Protein AF-A0A2N2HUB4-F1 (afdb_monomer_lite)

Foldseek 3Di:
DAEEEEEECCACLQVVQEVRQLLQVLLCPAPNHPYGDYDHGCLDPVNLVVVLVCCVVRVGQAYEYEEADCVPCLVSNLVSVVVSVYHSVSYYYQHLRPVARPPDDHHVVSHVVSSVSSNVD

Radius of gyration: 12.91 Å; chains: 1; bounding box: 34×27×30 Å

Sequence (121 aa):
MRIGVFICHCGSNIAGTVDCPSVAATALTYPDVVFSTDTMYACSEPGQDAIIQAIKDKNLDGVVVASCTPRMHEPTFRRTVERAGLNRYMFEMANIREHVSWIGKSKDLNTGKAAELVRMA

Secondary structure (DSSP, 8-state):
--EEEEEE-TTHHHHTTS-HHHHHHHHTTSTTEEEEEEES-TTSHHHHHHHHHHHHHHT-SEEEEEES-HHHHHHHHHHHHHHTT--TTSEEEEE-IIIIITT---HHHHHHHHHHHHHH-

pLDDT: mean 98.24, std 1.24, range [88.56, 98.88]

Structure (mmCIF, N/CA/C/O backbone):
data_AF-A0A2N2HUB4-F1
#
_entry.id   AF-A0A2N2HUB4-F1
#
loop_
_atom_site.group_PDB
_atom_site.id
_atom_site.type_symbol
_atom_site.label_atom_id
_atom_site.label_alt_id
_atom_site.label_comp_id
_atom_site.label_asym_id
_atom_site.label_entity_id
_atom_site.label_seq_id
_atom_site.pdbx_PDB_ins_code
_atom_site.Cartn_x
_atom_site.Cartn_y
_atom_site.Cartn_z
_atom_site.occupancy
_atom_site.B_iso_or_equiv
_atom_site.auth_seq_id
_atom_site.auth_comp_id
_atom_site.auth_asym_id
_atom_site.auth_atom_id
_atom_site.pdbx_PDB_model_num
ATOM 1 N N . MET A 1 1 ? -6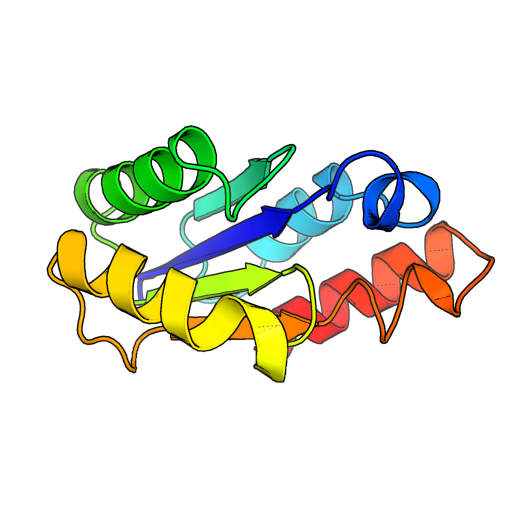.740 -9.411 13.434 1.00 88.56 1 MET A N 1
ATOM 2 C CA . MET A 1 1 ? -6.966 -7.993 13.049 1.00 88.56 1 MET A CA 1
ATOM 3 C C . MET A 1 1 ? -7.650 -7.969 11.690 1.00 88.56 1 MET A C 1
ATOM 5 O O . MET A 1 1 ? -7.650 -8.982 11.009 1.00 88.56 1 MET A O 1
ATOM 9 N N . ARG A 1 2 ? -8.262 -6.859 11.285 1.00 98.19 2 ARG A N 1
ATOM 10 C CA . ARG A 1 2 ? -8.866 -6.689 9.957 1.00 98.19 2 ARG A CA 1
ATOM 11 C C . ARG A 1 2 ? -8.018 -5.732 9.132 1.00 98.19 2 ARG A C 1
ATOM 13 O O . ARG A 1 2 ? -8.193 -4.521 9.221 1.00 98.19 2 ARG A O 1
ATOM 20 N N . ILE A 1 3 ? -7.073 -6.263 8.366 1.00 98.81 3 ILE A N 1
ATOM 21 C CA . ILE A 1 3 ? -6.106 -5.457 7.616 1.00 98.81 3 ILE A CA 1
ATOM 22 C C . ILE A 1 3 ? -6.594 -5.218 6.187 1.00 98.81 3 ILE A C 1
ATOM 24 O O . ILE A 1 3 ? -7.068 -6.139 5.515 1.00 98.81 3 ILE A O 1
ATOM 28 N N . GLY A 1 4 ? -6.477 -3.972 5.726 1.00 98.81 4 GLY A N 1
ATOM 29 C CA . GLY A 1 4 ? -6.631 -3.607 4.318 1.00 98.81 4 GLY A CA 1
ATOM 30 C C . GLY A 1 4 ? -5.286 -3.301 3.672 1.00 98.81 4 GLY A C 1
ATOM 31 O O . GLY A 1 4 ? -4.515 -2.511 4.213 1.00 98.81 4 GLY A O 1
ATOM 32 N N . VAL A 1 5 ? -5.017 -3.887 2.507 1.00 98.88 5 VAL A N 1
ATOM 33 C CA . VAL A 1 5 ? -3.742 -3.729 1.793 1.00 98.88 5 VAL A CA 1
ATOM 34 C C . VAL A 1 5 ? -3.955 -3.041 0.445 1.00 98.88 5 VAL A C 1
ATOM 36 O O . VAL A 1 5 ? -4.724 -3.521 -0.385 1.00 98.88 5 VAL A O 1
ATOM 39 N N . PHE A 1 6 ? -3.240 -1.945 0.196 1.00 98.88 6 PHE A N 1
ATOM 40 C CA . PHE A 1 6 ? -3.389 -1.132 -1.015 1.00 98.88 6 PHE A CA 1
ATOM 41 C C . PHE A 1 6 ? -2.075 -1.054 -1.790 1.00 98.88 6 PHE A C 1
ATOM 43 O O . PHE A 1 6 ? -1.074 -0.560 -1.269 1.00 98.88 6 PHE A O 1
ATOM 50 N N . ILE A 1 7 ? -2.075 -1.508 -3.043 1.00 98.88 7 ILE A N 1
ATOM 51 C CA . ILE A 1 7 ? -0.880 -1.566 -3.888 1.00 98.88 7 ILE A CA 1
ATOM 52 C C . ILE A 1 7 ? -0.927 -0.407 -4.886 1.00 98.88 7 ILE A C 1
ATOM 54 O O . ILE A 1 7 ? -1.822 -0.310 -5.719 1.00 98.88 7 ILE A O 1
ATOM 58 N N . CYS A 1 8 ? 0.040 0.503 -4.819 1.00 98.81 8 CYS A N 1
ATOM 59 C CA . CYS A 1 8 ? 0.101 1.656 -5.714 1.00 98.81 8 CYS A CA 1
ATOM 60 C C . CYS A 1 8 ? 0.851 1.318 -7.009 1.00 98.81 8 CYS A C 1
ATOM 62 O O . CYS A 1 8 ? 1.945 0.762 -6.967 1.00 98.81 8 CYS A O 1
ATOM 64 N N . HIS A 1 9 ? 0.327 1.736 -8.162 1.00 98.75 9 HIS A N 1
ATOM 65 C CA . HIS A 1 9 ? 1.032 1.624 -9.448 1.00 98.75 9 HIS A CA 1
ATOM 66 C C . HIS A 1 9 ? 2.054 2.745 -9.644 1.00 98.75 9 HIS A C 1
ATOM 68 O O . HIS A 1 9 ? 3.084 2.561 -10.296 1.00 98.75 9 HIS A O 1
ATOM 74 N N . CYS A 1 10 ? 1.776 3.922 -9.077 1.00 98.12 10 CYS A N 1
ATOM 75 C CA . CYS A 1 10 ? 2.570 5.133 -9.262 1.00 98.12 10 CYS A CA 1
ATOM 76 C C . CYS A 1 10 ? 2.798 5.445 -10.761 1.00 98.12 10 CYS A C 1
ATOM 78 O O . CYS A 1 10 ? 3.905 5.800 -11.190 1.00 98.12 10 CYS A O 1
ATOM 80 N N . GLY A 1 11 ? 1.746 5.279 -11.570 1.00 97.31 11 GLY A N 1
ATOM 81 C CA . GLY A 1 11 ? 1.846 5.264 -13.029 1.00 97.31 11 GLY A CA 1
ATOM 82 C C . GLY A 1 11 ? 2.672 4.066 -13.498 1.00 97.31 11 GLY A C 1
ATOM 83 O O . GLY A 1 11 ? 2.385 2.932 -13.137 1.00 97.31 11 GLY A O 1
ATOM 84 N N . SER A 1 12 ? 3.731 4.311 -14.267 1.00 96.88 12 SER A N 1
ATOM 85 C CA . SER A 1 12 ? 4.682 3.272 -14.686 1.00 96.88 12 SER A CA 1
ATOM 86 C C . SER A 1 12 ? 5.842 3.062 -13.708 1.00 96.88 12 SER A C 1
ATOM 88 O O . SER A 1 12 ? 6.631 2.142 -13.903 1.00 96.88 12 SER A O 1
ATOM 90 N N . ASN A 1 13 ? 5.960 3.871 -12.645 1.00 98.31 13 ASN A N 1
ATOM 91 C CA . ASN A 1 13 ? 7.109 3.788 -11.738 1.00 98.31 13 ASN A CA 1
ATOM 92 C C . ASN A 1 13 ? 7.151 2.483 -10.946 1.00 98.31 13 ASN A C 1
ATOM 94 O O . ASN A 1 13 ? 8.247 2.015 -10.656 1.00 98.31 13 ASN A O 1
ATOM 98 N N . ILE A 1 14 ? 5.995 1.922 -10.575 1.00 98.56 14 ILE A N 1
ATOM 99 C CA . ILE A 1 14 ? 5.904 0.608 -9.925 1.00 98.56 14 ILE A CA 1
ATOM 100 C C . ILE A 1 14 ? 5.358 -0.408 -10.928 1.00 98.56 14 ILE A C 1
ATOM 102 O O . ILE A 1 14 ? 6.028 -1.398 -11.210 1.00 98.56 14 ILE A O 1
ATOM 106 N N . ALA A 1 15 ? 4.217 -0.121 -11.566 1.00 97.94 15 ALA A N 1
ATOM 107 C CA . ALA A 1 15 ? 3.569 -1.069 -12.482 1.00 97.94 15 ALA A CA 1
ATOM 108 C C . ALA A 1 15 ? 4.393 -1.410 -13.742 1.00 97.94 15 ALA A C 1
ATOM 110 O O . ALA A 1 15 ? 4.133 -2.416 -14.403 1.00 97.94 15 ALA A O 1
ATOM 111 N N . GLY A 1 16 ? 5.406 -0.603 -14.082 1.00 97.31 16 GLY A N 1
ATOM 112 C CA . GLY A 1 16 ? 6.329 -0.905 -15.177 1.00 97.31 16 GLY A CA 1
ATOM 113 C C . GLY A 1 16 ? 7.221 -2.120 -14.907 1.00 97.31 16 GLY A C 1
ATOM 114 O O . GLY A 1 16 ? 7.643 -2.782 -15.852 1.00 97.31 16 GLY A O 1
ATOM 115 N N . THR A 1 17 ? 7.495 -2.441 -13.638 1.00 98.12 17 THR A N 1
ATOM 116 C CA . THR A 1 17 ? 8.414 -3.527 -13.254 1.00 98.12 17 THR A CA 1
ATOM 117 C C . THR A 1 17 ? 7.897 -4.410 -12.116 1.00 98.12 17 THR A C 1
ATOM 119 O O . THR A 1 17 ? 8.606 -5.323 -11.710 1.00 98.12 17 THR A O 1
ATOM 122 N N . VAL A 1 18 ? 6.681 -4.184 -11.617 1.00 98.75 18 VAL A N 1
ATOM 123 C CA . VAL A 1 18 ? 5.986 -5.005 -10.611 1.00 98.75 18 VAL A CA 1
ATOM 124 C C . VAL A 1 18 ? 4.581 -5.305 -11.128 1.00 98.75 18 VAL A C 1
ATOM 126 O O . VAL A 1 18 ? 3.900 -4.412 -11.630 1.00 98.75 18 VAL A O 1
ATOM 129 N N . ASP A 1 19 ? 4.129 -6.552 -11.018 1.00 98.75 19 ASP A N 1
ATOM 130 C CA . ASP A 1 19 ? 2.734 -6.913 -11.274 1.00 98.75 19 ASP A CA 1
ATOM 131 C C . ASP A 1 19 ? 1.861 -6.579 -10.055 1.00 98.75 19 ASP A C 1
ATOM 133 O O . ASP A 1 19 ? 1.641 -7.401 -9.167 1.00 98.75 19 ASP A O 1
ATOM 137 N N . CYS A 1 20 ? 1.419 -5.324 -9.973 1.00 98.75 20 CYS A N 1
ATOM 138 C CA . CYS A 1 20 ? 0.643 -4.828 -8.838 1.00 98.75 20 CYS A CA 1
ATOM 139 C C . CYS A 1 20 ? -0.662 -5.612 -8.582 1.00 98.75 20 CYS A C 1
ATOM 141 O O . CYS A 1 20 ? -0.895 -5.948 -7.417 1.00 98.75 20 CYS A O 1
ATOM 143 N N . PRO A 1 21 ? -1.473 -5.969 -9.604 1.00 98.75 21 PRO A N 1
ATOM 144 C CA . PRO A 1 21 ? -2.638 -6.831 -9.404 1.00 98.75 21 PRO A CA 1
ATOM 145 C C . PRO A 1 21 ? -2.277 -8.197 -8.809 1.00 98.75 21 PRO A C 1
ATOM 147 O O . PRO A 1 21 ? -2.948 -8.668 -7.890 1.00 98.75 21 PRO A O 1
ATOM 150 N N . SER A 1 22 ? -1.187 -8.825 -9.267 1.00 98.75 22 SER A N 1
ATOM 151 C CA . SER A 1 22 ? -0.729 -10.096 -8.695 1.00 98.75 22 SER A CA 1
ATOM 152 C C . SER A 1 22 ? -0.268 -9.951 -7.242 1.00 98.75 22 SER A C 1
ATOM 154 O O . SER A 1 22 ? -0.516 -10.851 -6.435 1.00 98.75 22 SER A O 1
ATOM 156 N N . VAL A 1 23 ? 0.381 -8.839 -6.879 1.00 98.88 23 VAL A N 1
ATOM 157 C CA . VAL A 1 23 ? 0.740 -8.549 -5.478 1.00 98.88 23 VAL A CA 1
ATOM 158 C C . VAL A 1 23 ? -0.521 -8.389 -4.626 1.00 98.88 23 VAL A C 1
ATOM 160 O O . VAL A 1 23 ? -0.585 -8.972 -3.547 1.00 98.88 23 VAL A O 1
ATOM 163 N N . ALA A 1 24 ? -1.542 -7.677 -5.113 1.00 98.81 24 ALA A N 1
ATOM 164 C CA . ALA A 1 24 ? -2.820 -7.521 -4.412 1.00 98.81 24 ALA A CA 1
ATOM 165 C C . ALA A 1 24 ? -3.535 -8.867 -4.198 1.00 98.81 24 ALA A C 1
ATOM 167 O O . ALA A 1 24 ? -3.956 -9.190 -3.087 1.00 98.81 24 ALA A O 1
ATOM 168 N N . ALA A 1 25 ? -3.601 -9.700 -5.241 1.00 98.81 25 ALA A N 1
ATOM 169 C CA . ALA A 1 25 ? -4.177 -11.041 -5.153 1.00 98.81 25 ALA A CA 1
ATOM 170 C C . ALA A 1 25 ? -3.431 -11.924 -4.139 1.00 98.81 25 ALA A C 1
ATOM 172 O O . ALA A 1 25 ? -4.057 -12.654 -3.373 1.00 98.81 25 ALA A O 1
ATOM 173 N N . THR A 1 26 ? -2.100 -11.822 -4.100 1.00 98.75 26 THR A N 1
ATOM 174 C CA . THR A 1 26 ? -1.269 -12.565 -3.142 1.00 98.75 26 THR A CA 1
ATOM 175 C C . THR A 1 26 ? -1.495 -12.063 -1.718 1.00 98.75 26 THR A C 1
ATOM 177 O O . THR A 1 26 ? -1.680 -12.873 -0.812 1.00 98.75 26 THR A O 1
ATOM 180 N N . ALA A 1 27 ? -1.549 -10.744 -1.515 1.00 98.75 27 ALA A N 1
ATOM 181 C CA . ALA A 1 27 ? -1.753 -10.138 -0.203 1.00 98.75 27 ALA A CA 1
ATOM 182 C C . ALA A 1 27 ? -3.065 -10.578 0.460 1.00 98.75 27 ALA A C 1
ATOM 184 O O . ALA A 1 27 ? -3.102 -10.783 1.669 1.00 98.75 27 ALA A O 1
ATOM 185 N N . LEU A 1 28 ? -4.121 -10.798 -0.329 1.00 98.38 28 LEU A N 1
ATOM 186 C CA . LEU A 1 28 ? -5.408 -11.290 0.169 1.00 98.38 28 LEU A CA 1
ATOM 187 C C . LEU A 1 28 ? -5.333 -12.706 0.775 1.00 98.38 28 LEU A C 1
ATOM 189 O O . LEU A 1 28 ? -6.225 -13.104 1.517 1.00 98.38 28 LEU A O 1
ATOM 193 N N . THR A 1 29 ? -4.286 -13.476 0.464 1.00 98.38 29 THR A N 1
ATOM 194 C CA . THR A 1 29 ? -4.071 -14.820 1.032 1.00 98.38 29 THR A CA 1
ATOM 195 C C . THR A 1 29 ? -3.384 -14.798 2.397 1.00 98.38 29 THR A C 1
ATOM 197 O O . THR A 1 29 ? -3.317 -15.832 3.063 1.00 98.38 29 THR A O 1
ATOM 200 N N . TYR A 1 30 ? -2.861 -13.645 2.827 1.00 98.38 30 TYR A N 1
ATOM 201 C CA . TYR A 1 30 ? -2.163 -13.530 4.101 1.00 98.38 30 TYR A CA 1
ATOM 202 C C . TYR A 1 30 ? -3.140 -13.519 5.285 1.00 98.38 30 TYR A C 1
ATOM 204 O O . TYR A 1 30 ? -4.273 -13.048 5.152 1.00 98.38 30 TYR A O 1
ATOM 212 N N . PRO A 1 31 ? -2.718 -14.023 6.462 1.00 97.31 31 PRO A N 1
ATOM 213 C CA . PRO A 1 31 ? -3.531 -13.954 7.672 1.00 97.31 31 PRO A CA 1
ATOM 214 C C . PRO A 1 31 ? -3.982 -12.520 7.964 1.00 97.31 31 PRO A C 1
ATOM 216 O O . PRO A 1 31 ? -3.239 -11.575 7.713 1.00 97.31 31 PRO A O 1
ATOM 219 N N . ASP A 1 32 ? -5.191 -12.367 8.509 1.00 97.56 32 ASP A N 1
ATOM 220 C CA . ASP A 1 32 ? -5.784 -11.081 8.912 1.00 97.56 32 ASP A CA 1
ATOM 221 C C . ASP A 1 32 ? -6.076 -10.065 7.782 1.00 97.56 32 ASP A C 1
ATOM 223 O O . ASP A 1 32 ? -6.771 -9.072 8.024 1.00 97.56 32 ASP A O 1
ATOM 227 N N . VAL A 1 33 ? -5.636 -10.300 6.540 1.00 98.69 33 VAL A N 1
ATOM 228 C CA . VAL A 1 33 ? -5.974 -9.442 5.394 1.00 98.69 33 VAL A CA 1
ATOM 229 C C . VAL A 1 33 ? -7.393 -9.744 4.920 1.00 98.69 33 VAL A C 1
ATOM 231 O O . VAL A 1 33 ? -7.676 -10.790 4.345 1.00 98.69 33 VAL A O 1
ATOM 234 N N . VAL A 1 34 ? -8.310 -8.802 5.144 1.00 98.62 34 VAL A N 1
ATOM 235 C CA . VAL A 1 34 ? -9.731 -8.945 4.767 1.00 98.62 34 VAL A CA 1
ATOM 236 C C . VAL A 1 34 ? -10.090 -8.180 3.494 1.00 98.62 34 VAL A C 1
ATOM 238 O O . VAL A 1 34 ? -11.184 -8.347 2.953 1.00 98.62 34 VAL A O 1
ATOM 241 N N . PHE A 1 35 ? -9.192 -7.312 3.029 1.00 98.69 35 PHE A N 1
ATOM 242 C CA . PHE A 1 35 ? -9.353 -6.530 1.811 1.00 98.69 35 PHE A CA 1
ATOM 243 C C . PHE A 1 35 ? -7.987 -6.257 1.180 1.00 98.69 35 PHE A C 1
ATOM 245 O O . PHE A 1 35 ? -7.061 -5.825 1.863 1.00 98.69 35 PHE A O 1
ATOM 252 N N . SER A 1 36 ? -7.869 -6.459 -0.131 1.00 98.75 36 SER A N 1
ATOM 253 C CA . SER A 1 36 ? -6.701 -6.020 -0.886 1.00 98.75 36 SER A CA 1
ATOM 254 C C . SER A 1 36 ? -7.096 -5.541 -2.276 1.00 98.75 36 SER A C 1
ATOM 256 O O . SER A 1 36 ? -7.981 -6.119 -2.904 1.00 98.75 36 SER A O 1
ATOM 258 N N . THR A 1 37 ? -6.461 -4.465 -2.735 1.00 98.75 37 THR A N 1
ATOM 259 C CA . THR A 1 37 ? -6.679 -3.889 -4.065 1.00 98.75 37 THR A CA 1
ATOM 260 C C . THR A 1 37 ? -5.422 -3.184 -4.550 1.00 98.75 37 THR A C 1
ATOM 262 O O . THR A 1 37 ? -4.605 -2.716 -3.754 1.00 98.75 37 THR A O 1
ATOM 265 N N . ASP A 1 38 ? -5.297 -3.035 -5.861 1.00 98.50 38 ASP A N 1
ATOM 266 C CA . ASP A 1 38 ? -4.372 -2.097 -6.478 1.00 98.50 38 ASP A CA 1
ATOM 267 C C . ASP A 1 38 ? -5.066 -0.783 -6.883 1.00 98.50 38 ASP A C 1
ATOM 269 O O . ASP A 1 38 ? -6.294 -0.694 -6.958 1.00 98.50 38 ASP A O 1
ATOM 273 N N . THR A 1 39 ? -4.280 0.281 -7.059 1.00 97.62 39 THR A N 1
ATOM 274 C CA . THR A 1 39 ? -4.757 1.595 -7.510 1.00 97.62 39 THR A CA 1
ATOM 275 C C . THR A 1 39 ? -3.662 2.379 -8.229 1.00 97.62 39 THR A C 1
ATOM 277 O O . THR A 1 39 ? -2.472 2.260 -7.921 1.00 97.62 39 THR A O 1
ATOM 280 N N . MET A 1 40 ? -4.053 3.245 -9.170 1.00 98.19 40 MET A N 1
ATOM 281 C CA . MET A 1 40 ? -3.108 3.999 -9.998 1.00 98.19 40 MET A CA 1
ATOM 282 C C . MET A 1 40 ? -2.203 4.926 -9.166 1.00 98.19 40 MET A C 1
ATOM 284 O O . MET A 1 40 ? -0.981 4.936 -9.338 1.00 98.19 40 MET A O 1
ATOM 288 N N . TYR A 1 41 ? -2.799 5.685 -8.240 1.00 98.44 41 TYR A N 1
ATOM 289 C CA . TYR A 1 41 ? -2.104 6.660 -7.398 1.00 98.44 41 TYR A CA 1
ATOM 290 C C . TYR A 1 41 ? -2.710 6.688 -5.991 1.00 98.44 41 TYR A C 1
ATOM 292 O O . TYR A 1 41 ? -3.598 7.490 -5.707 1.00 98.44 41 TYR A O 1
ATOM 300 N N . ALA A 1 42 ? -2.204 5.852 -5.084 1.00 98.25 42 ALA A N 1
ATOM 301 C CA . ALA A 1 42 ? -2.731 5.754 -3.719 1.00 98.25 42 ALA A CA 1
ATOM 302 C C . ALA A 1 42 ? -2.685 7.089 -2.945 1.00 98.25 42 ALA A C 1
ATOM 304 O O . ALA A 1 42 ? -3.577 7.368 -2.153 1.00 98.25 42 ALA A O 1
ATOM 305 N N . CYS A 1 43 ? -1.677 7.937 -3.186 1.00 98.25 43 CYS A N 1
ATOM 306 C CA . CYS A 1 43 ? -1.547 9.233 -2.510 1.00 98.25 43 CYS A CA 1
ATOM 307 C C . CYS A 1 43 ? -2.427 10.346 -3.103 1.00 98.25 43 CYS A C 1
ATOM 309 O O . CYS A 1 43 ? -2.537 11.409 -2.491 1.00 98.25 43 CYS A O 1
ATOM 311 N N . SER A 1 44 ? -3.040 10.124 -4.270 1.00 98.50 44 SER A N 1
ATOM 312 C CA . SER A 1 44 ? -3.988 11.079 -4.853 1.00 98.50 44 SER A CA 1
ATOM 313 C C . SER A 1 44 ? -5.248 11.187 -3.994 1.00 98.50 44 SER A C 1
ATOM 315 O O . SER A 1 44 ? -5.537 10.288 -3.209 1.00 98.50 44 SER A O 1
ATOM 317 N N . GLU A 1 45 ? -6.011 12.266 -4.148 1.00 98.19 45 GLU A N 1
ATOM 318 C CA . GLU A 1 45 ? -7.281 12.442 -3.435 1.00 98.19 45 GLU A CA 1
ATOM 319 C C . GLU A 1 45 ? -8.255 11.265 -3.666 1.00 98.19 45 GLU A C 1
ATOM 321 O O . GLU A 1 45 ? -8.656 10.661 -2.671 1.00 98.19 45 GLU A O 1
ATOM 326 N N . PRO A 1 46 ? -8.502 10.791 -4.909 1.00 98.12 46 PRO A N 1
ATOM 327 C CA . PRO A 1 46 ? -9.308 9.586 -5.127 1.00 98.12 46 PRO A CA 1
ATOM 328 C C . PRO A 1 46 ? -8.739 8.327 -4.458 1.00 98.12 46 PRO A C 1
ATOM 330 O O . PRO A 1 46 ? -9.491 7.493 -3.959 1.00 98.12 46 PRO A O 1
ATOM 333 N N . GLY A 1 47 ? -7.410 8.175 -4.437 1.00 98.50 47 GLY A N 1
ATOM 334 C CA . GLY A 1 47 ? -6.750 7.044 -3.780 1.00 98.50 47 GLY A CA 1
ATOM 335 C C . GLY A 1 47 ? -6.928 7.068 -2.261 1.00 98.50 47 GLY A C 1
ATOM 336 O O . GLY A 1 47 ? -7.243 6.045 -1.655 1.00 98.50 47 GLY A O 1
ATOM 337 N N . GLN A 1 48 ? -6.788 8.244 -1.651 1.00 98.81 48 GLN A N 1
ATOM 338 C CA . GLN A 1 48 ? -7.012 8.441 -0.222 1.00 98.81 48 GLN A CA 1
ATOM 339 C C . GLN A 1 48 ? -8.477 8.219 0.157 1.00 98.81 48 GLN A C 1
ATOM 341 O O . GLN A 1 48 ? -8.752 7.561 1.159 1.00 98.81 48 GLN A O 1
ATOM 346 N N . ASP A 1 49 ? -9.415 8.716 -0.647 1.00 98.69 49 ASP A N 1
ATOM 347 C CA . ASP A 1 49 ? -10.841 8.518 -0.401 1.00 98.69 49 ASP A CA 1
ATOM 348 C C . ASP A 1 49 ? -11.234 7.042 -0.535 1.00 98.69 49 ASP A C 1
ATOM 350 O O . ASP A 1 49 ? -11.995 6.542 0.291 1.00 98.69 49 ASP A O 1
ATOM 354 N N . ALA A 1 50 ? -10.651 6.305 -1.486 1.00 98.56 50 ALA A N 1
ATOM 355 C CA . ALA A 1 50 ? -10.844 4.859 -1.592 1.00 98.56 50 ALA A CA 1
ATOM 356 C C . ALA A 1 50 ? -10.353 4.107 -0.341 1.00 98.56 50 ALA A C 1
ATOM 358 O O . ALA A 1 50 ? -11.040 3.203 0.137 1.00 98.56 50 ALA A O 1
ATOM 359 N N . ILE A 1 51 ? -9.207 4.502 0.231 1.00 98.81 51 ILE A N 1
ATOM 360 C CA . ILE A 1 51 ? -8.716 3.951 1.506 1.00 98.81 51 ILE A CA 1
ATOM 361 C C . ILE A 1 51 ? -9.709 4.258 2.634 1.00 98.81 51 ILE A C 1
ATOM 363 O O . ILE A 1 51 ? -10.082 3.358 3.384 1.00 98.81 51 ILE A O 1
ATOM 367 N N . ILE A 1 52 ? -10.176 5.506 2.739 1.00 98.88 52 ILE A N 1
ATOM 368 C CA . ILE A 1 52 ? -11.136 5.931 3.770 1.00 98.88 52 ILE A CA 1
ATOM 369 C C . ILE A 1 52 ? -12.441 5.133 3.679 1.00 98.88 52 ILE A C 1
ATOM 371 O O . ILE A 1 52 ? -12.951 4.688 4.709 1.00 98.88 52 ILE A O 1
ATOM 375 N N . GLN A 1 53 ? -12.983 4.944 2.474 1.00 98.75 53 GLN A N 1
ATOM 376 C CA . GLN A 1 53 ? -14.207 4.164 2.283 1.00 98.75 53 GLN A CA 1
ATOM 377 C C . GLN A 1 53 ? -13.988 2.694 2.628 1.00 98.75 53 GLN A C 1
ATOM 379 O O . GLN A 1 53 ? -14.762 2.132 3.392 1.00 98.75 53 GLN A O 1
ATOM 384 N N . ALA A 1 54 ? -12.889 2.088 2.175 1.00 98.75 54 ALA A N 1
ATOM 385 C CA . ALA A 1 54 ? -12.579 0.700 2.501 1.00 98.75 54 ALA A CA 1
ATOM 386 C C . ALA A 1 54 ? -12.430 0.466 4.015 1.00 98.75 54 ALA A C 1
ATOM 388 O O . ALA A 1 54 ? -12.917 -0.546 4.517 1.00 98.75 54 ALA A O 1
ATOM 389 N N . ILE A 1 55 ? -11.825 1.407 4.754 1.00 98.75 55 ILE A N 1
ATOM 390 C CA . ILE A 1 55 ? -11.749 1.350 6.224 1.00 98.75 55 ILE A CA 1
ATOM 391 C C . ILE A 1 55 ? -13.146 1.254 6.841 1.00 98.75 55 ILE A C 1
ATOM 393 O O . ILE A 1 55 ? -13.372 0.408 7.707 1.00 98.75 55 ILE A O 1
ATOM 397 N N . LYS A 1 56 ? -14.080 2.088 6.376 1.00 98.56 56 LYS A N 1
ATOM 398 C CA . LYS A 1 56 ? -15.451 2.146 6.896 1.00 98.56 56 LYS A CA 1
ATOM 399 C C . LYS A 1 56 ? -16.282 0.942 6.468 1.00 98.56 56 LYS A C 1
ATOM 401 O O . LYS A 1 56 ? -16.898 0.310 7.312 1.00 98.56 56 LYS A O 1
ATOM 406 N N . ASP A 1 57 ? -16.260 0.595 5.186 1.00 98.44 57 ASP A N 1
ATOM 407 C CA . ASP A 1 57 ? -17.105 -0.452 4.604 1.00 98.44 57 ASP A CA 1
ATOM 408 C C . ASP A 1 57 ? -16.699 -1.857 5.049 1.00 98.44 57 ASP A C 1
ATOM 410 O O . ASP A 1 57 ? -17.522 -2.773 5.100 1.00 98.44 57 ASP A O 1
ATOM 414 N N . LYS A 1 58 ? -15.402 -2.063 5.305 1.00 98.31 58 LYS A N 1
ATOM 415 C CA . LYS A 1 58 ? -14.850 -3.368 5.691 1.00 98.31 58 LYS A CA 1
ATOM 416 C C . LYS A 1 58 ? -14.545 -3.463 7.179 1.00 98.31 58 LYS A C 1
ATOM 418 O O . LYS A 1 58 ? -14.099 -4.531 7.612 1.00 98.31 58 LYS A O 1
ATOM 423 N N . ASN A 1 59 ? -14.804 -2.399 7.940 1.00 98.12 59 ASN A N 1
ATOM 424 C CA . ASN A 1 59 ? -14.458 -2.258 9.351 1.00 98.12 59 ASN A CA 1
ATOM 425 C C . ASN A 1 59 ? -12.998 -2.676 9.579 1.00 98.12 59 ASN A C 1
ATOM 427 O O . ASN A 1 59 ? -12.736 -3.671 10.254 1.00 98.12 59 ASN A O 1
ATOM 431 N N . LEU A 1 60 ? -12.065 -2.008 8.897 1.00 98.69 60 LEU A N 1
ATOM 432 C CA . LEU A 1 60 ? -10.642 -2.327 9.014 1.00 98.69 60 LEU A CA 1
ATOM 433 C C . LEU A 1 60 ? -10.107 -1.854 10.366 1.00 98.69 60 LEU A C 1
ATOM 435 O O . LEU A 1 60 ? -10.450 -0.763 10.804 1.00 98.69 60 LEU A O 1
ATOM 439 N N . ASP A 1 61 ? -9.232 -2.649 10.980 1.00 98.50 61 ASP A N 1
ATOM 440 C CA . ASP A 1 61 ? -8.494 -2.299 12.199 1.00 98.50 61 ASP A CA 1
ATOM 441 C C . ASP A 1 61 ? -7.148 -1.631 11.877 1.00 98.50 61 ASP A C 1
ATOM 443 O O . ASP A 1 61 ? -6.580 -0.938 12.719 1.00 98.50 61 ASP A O 1
ATOM 447 N N . GLY A 1 62 ? -6.617 -1.857 10.670 1.00 98.50 62 GLY A N 1
ATOM 448 C CA . GLY A 1 62 ? -5.327 -1.335 10.228 1.00 98.50 62 GLY A CA 1
ATOM 449 C C . GLY A 1 62 ? -5.155 -1.377 8.712 1.00 98.50 62 GLY A C 1
ATOM 450 O O . GLY A 1 62 ? -5.910 -2.041 7.995 1.00 98.50 62 GLY A O 1
ATOM 451 N N . VAL A 1 63 ? -4.168 -0.632 8.217 1.00 98.81 63 VAL A N 1
ATOM 452 C CA . VAL A 1 63 ? -3.935 -0.437 6.781 1.00 98.81 63 VAL A CA 1
ATOM 453 C C . VAL A 1 63 ? -2.458 -0.590 6.436 1.00 98.81 63 VAL A C 1
ATOM 455 O O . VAL A 1 63 ? -1.609 0.037 7.063 1.00 98.81 63 VAL A O 1
ATOM 458 N N . VAL A 1 64 ? -2.167 -1.340 5.374 1.00 98.88 64 VAL A N 1
ATOM 459 C CA . VAL A 1 64 ? -0.849 -1.387 4.732 1.00 98.88 64 VAL A CA 1
ATOM 460 C C . VAL A 1 64 ? -0.946 -0.728 3.360 1.00 98.88 64 VAL A C 1
ATOM 462 O O . VAL A 1 64 ? -1.805 -1.084 2.552 1.00 98.88 64 VAL A O 1
ATOM 465 N N . VAL A 1 65 ? -0.058 0.220 3.057 1.00 98.88 65 VAL A N 1
ATOM 466 C CA . VAL A 1 65 ? 0.062 0.779 1.698 1.00 98.88 65 VAL A CA 1
ATOM 467 C C . VAL A 1 65 ? 1.414 0.407 1.103 1.00 98.88 65 VAL A C 1
ATOM 469 O O . VAL A 1 65 ? 2.456 0.911 1.522 1.00 98.88 65 VAL A O 1
ATOM 472 N N . ALA A 1 66 ? 1.399 -0.432 0.071 1.00 98.88 66 ALA A N 1
ATOM 473 C CA . ALA A 1 66 ? 2.580 -0.787 -0.698 1.00 98.88 66 ALA A CA 1
ATOM 474 C C . ALA A 1 66 ? 2.802 0.247 -1.808 1.00 98.88 66 ALA A C 1
ATOM 476 O O . ALA A 1 66 ? 2.081 0.288 -2.807 1.00 98.88 66 ALA A O 1
ATOM 477 N N . SER A 1 67 ? 3.765 1.149 -1.612 1.00 98.69 67 SER A N 1
ATOM 478 C CA . SER A 1 67 ? 4.018 2.242 -2.552 1.00 98.69 67 SER A CA 1
ATOM 479 C C . SER A 1 67 ? 5.472 2.734 -2.515 1.00 98.69 67 SER A C 1
ATOM 481 O O . SER A 1 67 ? 6.399 1.972 -2.774 1.00 98.69 67 SER A O 1
ATOM 483 N N . CYS A 1 68 ? 5.673 4.022 -2.258 1.00 98.44 68 CYS A N 1
ATOM 484 C CA . CYS A 1 68 ? 6.970 4.683 -2.206 1.00 98.44 68 CYS A CA 1
ATOM 485 C C . CYS A 1 68 ? 7.595 4.643 -0.806 1.00 98.44 68 CYS A C 1
ATOM 487 O O . CYS A 1 68 ? 7.124 3.950 0.090 1.00 98.44 68 CYS A O 1
ATOM 489 N N . THR A 1 69 ? 8.667 5.399 -0.606 1.00 98.00 69 THR A N 1
ATOM 490 C CA . THR A 1 69 ? 9.313 5.524 0.698 1.00 98.00 69 THR A CA 1
ATOM 491 C C . THR A 1 69 ? 8.395 6.154 1.764 1.00 98.00 69 THR A C 1
ATOM 493 O O . THR A 1 69 ? 7.769 7.193 1.505 1.00 98.00 69 THR A O 1
ATOM 496 N N . PRO A 1 70 ? 8.366 5.609 3.000 1.00 97.19 70 PRO A N 1
ATOM 497 C CA . PRO A 1 70 ? 7.653 6.227 4.121 1.00 97.19 70 PRO A CA 1
ATOM 498 C C . PRO A 1 70 ? 8.160 7.639 4.427 1.00 97.19 70 PRO A C 1
ATOM 500 O O . PRO A 1 70 ? 7.380 8.512 4.801 1.00 97.19 70 PRO A O 1
ATOM 503 N N . ARG A 1 71 ? 9.435 7.932 4.125 1.00 97.56 71 ARG A N 1
ATOM 504 C CA . ARG A 1 71 ? 10.025 9.275 4.275 1.00 97.56 71 ARG A CA 1
ATOM 505 C C . ARG A 1 71 ? 9.307 10.357 3.461 1.00 97.56 71 ARG A C 1
ATOM 507 O O . ARG A 1 71 ? 9.509 11.536 3.731 1.00 97.56 71 ARG A O 1
ATOM 514 N N . MET A 1 72 ? 8.515 9.967 2.461 1.00 97.12 72 MET A N 1
ATOM 515 C CA . MET A 1 72 ? 7.772 10.876 1.594 1.00 97.12 72 MET A CA 1
ATOM 516 C C . MET A 1 72 ? 6.289 10.942 1.975 1.00 97.12 72 MET A C 1
ATOM 518 O O . MET A 1 72 ? 5.787 12.026 2.259 1.00 97.12 72 MET A O 1
ATOM 522 N N . HIS A 1 73 ? 5.584 9.805 1.981 1.00 98.38 73 HIS A N 1
ATOM 523 C CA . HIS A 1 73 ? 4.116 9.794 2.075 1.00 98.38 73 HIS A CA 1
ATOM 524 C C . HIS A 1 73 ? 3.540 9.147 3.341 1.00 98.38 73 HIS A C 1
ATOM 526 O O . HIS A 1 73 ? 2.320 9.181 3.499 1.00 98.38 73 HIS A O 1
ATOM 532 N N . GLU A 1 74 ? 4.349 8.649 4.283 1.00 98.38 74 GLU A N 1
ATOM 533 C CA . GLU A 1 74 ? 3.822 8.166 5.572 1.00 98.38 74 GLU A CA 1
ATOM 534 C C . GLU A 1 74 ? 2.973 9.239 6.282 1.00 98.38 74 GLU A C 1
ATOM 536 O O . GLU A 1 74 ? 1.849 8.926 6.678 1.00 98.38 74 GLU A O 1
ATOM 541 N N . PRO A 1 75 ? 3.391 10.523 6.380 1.00 98.50 75 PRO A N 1
ATOM 542 C CA . PRO A 1 75 ? 2.548 11.545 7.002 1.00 98.50 75 PRO A CA 1
ATOM 543 C C . PRO A 1 75 ? 1.215 11.754 6.276 1.00 98.50 75 PRO A C 1
ATOM 545 O O . PRO A 1 75 ? 0.224 12.106 6.912 1.00 98.50 75 PRO A O 1
ATOM 548 N N . THR A 1 76 ? 1.183 11.554 4.956 1.00 98.56 76 THR A N 1
ATOM 549 C CA . THR A 1 76 ? -0.038 11.661 4.151 1.00 98.56 76 THR A CA 1
ATOM 550 C C . THR A 1 76 ? -0.998 10.535 4.496 1.00 98.56 76 THR A C 1
ATOM 552 O O . THR A 1 76 ? -2.118 10.819 4.909 1.00 98.56 76 THR A O 1
ATOM 555 N N . PHE A 1 77 ? -0.550 9.283 4.429 1.00 98.75 77 PHE A N 1
ATOM 556 C CA . PHE A 1 77 ? -1.413 8.135 4.706 1.00 98.75 77 PHE A CA 1
ATOM 557 C C . PHE A 1 77 ? -1.836 8.037 6.171 1.00 98.75 77 PHE A C 1
ATOM 559 O O . PHE A 1 77 ? -2.980 7.686 6.447 1.00 98.75 77 PHE A O 1
ATOM 566 N N . ARG A 1 78 ? -0.985 8.455 7.116 1.00 98.75 78 ARG A N 1
ATOM 567 C CA . ARG A 1 78 ? -1.378 8.583 8.526 1.00 98.75 78 ARG A CA 1
ATOM 568 C C . ARG A 1 78 ? -2.555 9.543 8.716 1.00 98.75 78 ARG A C 1
ATOM 570 O O . ARG A 1 78 ? -3.484 9.215 9.446 1.00 98.75 78 ARG A O 1
ATOM 577 N N . ARG A 1 79 ? -2.562 10.691 8.023 1.00 98.75 79 ARG A N 1
ATOM 578 C CA . ARG A 1 79 ? -3.723 11.602 8.018 1.00 98.75 79 ARG A CA 1
ATOM 579 C C . ARG A 1 79 ? -4.932 10.983 7.317 1.00 98.75 79 ARG A C 1
ATOM 581 O O . ARG A 1 79 ? -6.058 11.213 7.742 1.00 98.75 79 ARG A O 1
ATOM 588 N N . THR A 1 80 ? -4.722 10.212 6.250 1.00 98.69 80 THR A N 1
ATOM 589 C CA . THR A 1 80 ? -5.800 9.512 5.535 1.00 98.69 80 THR A CA 1
ATOM 590 C C . THR A 1 80 ? -6.531 8.522 6.442 1.00 98.69 80 THR A C 1
ATOM 592 O O . THR A 1 80 ? -7.753 8.592 6.537 1.00 98.69 80 THR A O 1
ATOM 595 N N . VAL A 1 81 ? -5.813 7.641 7.148 1.00 98.62 81 VAL A N 1
ATOM 596 C CA . VAL A 1 81 ? -6.450 6.664 8.051 1.00 98.62 81 VAL A CA 1
ATOM 597 C C . VAL A 1 81 ? -7.091 7.345 9.268 1.00 98.62 81 VAL A C 1
ATOM 599 O O . VAL A 1 81 ? -8.173 6.950 9.693 1.00 98.62 81 VAL A O 1
ATOM 602 N N . GLU A 1 82 ? -6.496 8.434 9.768 1.00 98.50 82 GLU A N 1
ATOM 603 C CA . GLU A 1 82 ? -7.050 9.239 10.866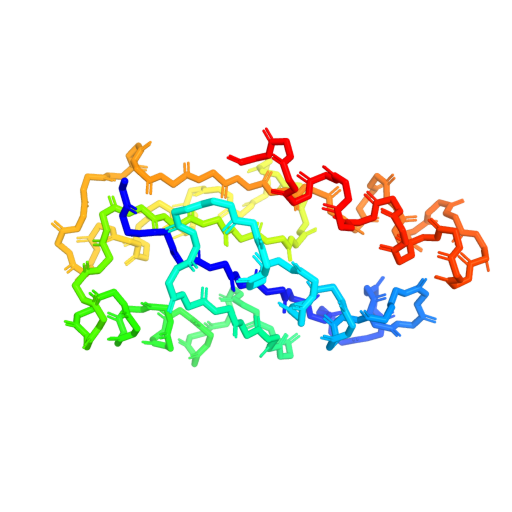 1.00 98.50 82 GLU A CA 1
ATOM 604 C C . GLU A 1 82 ? -8.372 9.920 10.473 1.00 98.50 82 GLU A C 1
ATOM 606 O O . GLU A 1 82 ? -9.338 9.880 11.233 1.00 98.50 82 GLU A O 1
ATOM 611 N N . ARG A 1 83 ? -8.484 10.436 9.238 1.00 98.38 83 ARG A N 1
ATOM 612 C CA . ARG A 1 83 ? -9.750 10.949 8.670 1.00 98.38 83 ARG A CA 1
ATOM 613 C C . ARG A 1 83 ? -10.845 9.881 8.576 1.00 98.38 83 ARG A C 1
ATOM 615 O O . ARG A 1 83 ? -12.026 10.226 8.527 1.00 98.38 83 ARG A O 1
ATOM 622 N N . ALA A 1 84 ? -10.475 8.603 8.525 1.00 98.12 84 ALA A N 1
ATOM 623 C CA . ALA A 1 84 ? -11.418 7.490 8.548 1.00 98.12 84 ALA A CA 1
ATOM 624 C C . ALA A 1 84 ? -11.821 7.061 9.971 1.00 98.12 84 ALA A C 1
ATOM 626 O O . ALA A 1 84 ? -12.736 6.254 10.108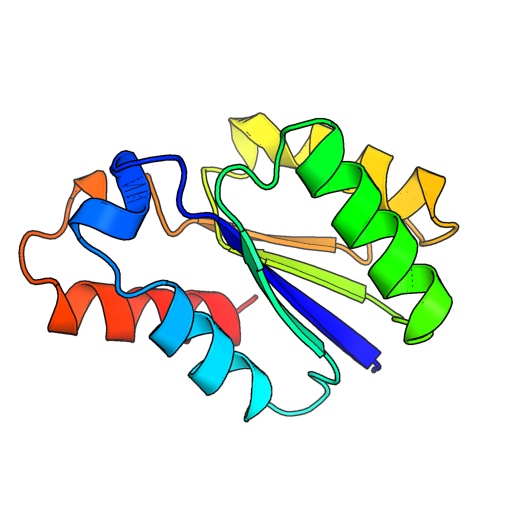 1.00 98.12 84 ALA A O 1
ATOM 627 N N . GLY A 1 85 ? -11.182 7.613 11.010 1.00 98.06 85 GLY A N 1
ATOM 628 C CA . GLY A 1 85 ? -11.424 7.275 12.414 1.00 98.06 85 GLY A CA 1
ATOM 629 C C . GLY A 1 85 ? -10.459 6.238 12.998 1.00 98.06 85 GLY A C 1
ATOM 630 O O . GLY A 1 85 ? -10.650 5.826 14.139 1.00 98.06 85 GLY A O 1
ATOM 631 N N . LEU A 1 86 ? -9.424 5.821 12.258 1.00 97.94 86 LEU A N 1
ATOM 632 C CA . LEU A 1 86 ? -8.391 4.926 12.783 1.00 97.94 86 LEU A CA 1
ATOM 633 C C . LEU A 1 86 ? -7.309 5.685 13.544 1.00 97.94 86 LEU A C 1
ATOM 635 O O . LEU A 1 86 ? -6.958 6.819 13.225 1.00 97.94 86 LEU A O 1
ATOM 639 N N . ASN A 1 87 ? -6.706 5.014 14.523 1.00 98.38 87 ASN A N 1
ATOM 640 C CA . ASN A 1 87 ? -5.468 5.494 15.116 1.00 98.38 87 ASN A CA 1
ATOM 641 C C . ASN A 1 87 ? -4.388 5.569 14.021 1.00 98.38 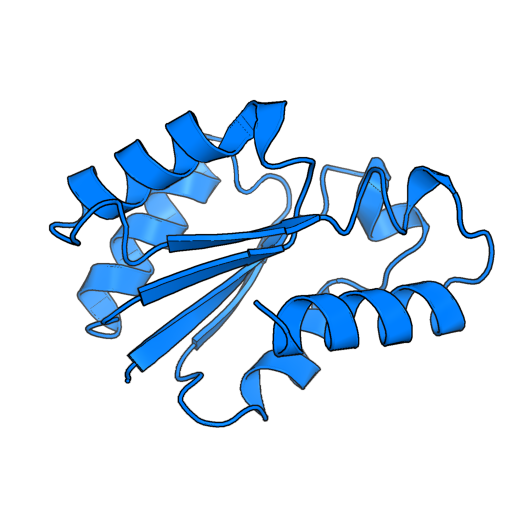87 ASN A C 1
ATOM 643 O O . ASN A 1 87 ? -4.126 4.590 13.328 1.00 98.38 87 ASN A O 1
ATOM 647 N N . ARG A 1 88 ? -3.731 6.727 13.887 1.00 98.38 88 ARG A N 1
ATOM 648 C CA . ARG A 1 88 ? -2.697 6.993 12.872 1.00 98.38 88 ARG A CA 1
ATOM 649 C C . ARG A 1 88 ? -1.490 6.044 12.892 1.00 98.38 88 ARG A C 1
ATOM 651 O O . ARG A 1 88 ? -0.707 6.059 11.949 1.00 98.38 88 ARG A O 1
ATOM 658 N N . TYR A 1 89 ? -1.293 5.284 13.966 1.00 98.19 89 TYR A N 1
ATOM 659 C CA . TYR A 1 89 ? -0.239 4.274 14.088 1.00 98.19 89 TYR A CA 1
ATOM 660 C C . TYR A 1 89 ? -0.715 2.862 13.724 1.00 98.19 89 TYR A C 1
ATOM 662 O O . TYR A 1 89 ? 0.102 1.955 13.657 1.00 98.19 89 TYR A O 1
ATOM 670 N N . MET A 1 90 ? -2.002 2.681 13.413 1.00 98.19 90 MET A N 1
ATOM 671 C CA . MET A 1 90 ? -2.547 1.464 12.794 1.00 98.19 90 MET A CA 1
ATOM 672 C C . MET A 1 90 ? -2.382 1.519 11.269 1.00 98.19 90 MET A C 1
ATOM 674 O O . MET A 1 90 ? -3.298 1.239 10.494 1.00 98.19 90 MET A O 1
ATOM 678 N N . PHE A 1 91 ? -1.206 1.970 10.846 1.00 98.69 91 PHE A N 1
ATOM 679 C CA . PHE A 1 91 ? -0.822 2.165 9.462 1.00 98.69 91 PHE A CA 1
ATOM 680 C C . PHE A 1 91 ? 0.644 1.782 9.296 1.00 98.69 91 PHE A C 1
ATOM 682 O O . PHE A 1 91 ? 1.485 2.295 10.036 1.00 98.69 91 PHE A O 1
ATOM 689 N N . GLU A 1 92 ? 0.927 0.971 8.281 1.00 98.62 92 GLU A N 1
ATOM 690 C CA . GLU A 1 92 ? 2.278 0.574 7.888 1.00 98.62 92 GLU A CA 1
ATOM 691 C C . GLU A 1 92 ? 2.486 0.768 6.376 1.00 98.62 92 GLU A C 1
ATOM 693 O O . GLU A 1 92 ? 1.533 0.797 5.585 1.00 98.62 92 GLU A O 1
ATOM 698 N N . MET A 1 93 ? 3.738 0.948 5.948 1.00 98.44 93 MET A N 1
ATOM 699 C CA . MET A 1 93 ? 4.052 1.285 4.560 1.00 98.44 93 MET A CA 1
ATOM 700 C C . MET A 1 93 ? 5.154 0.394 3.988 1.00 98.44 93 MET A C 1
ATOM 702 O O . MET A 1 93 ? 6.328 0.516 4.334 1.00 98.44 93 MET A O 1
ATOM 706 N N . ALA A 1 94 ? 4.795 -0.444 3.015 1.00 98.75 94 ALA A N 1
ATOM 707 C CA . ALA A 1 94 ? 5.759 -1.254 2.281 1.00 98.75 94 ALA A CA 1
ATOM 708 C C . ALA A 1 94 ? 6.365 -0.443 1.121 1.00 98.75 94 ALA 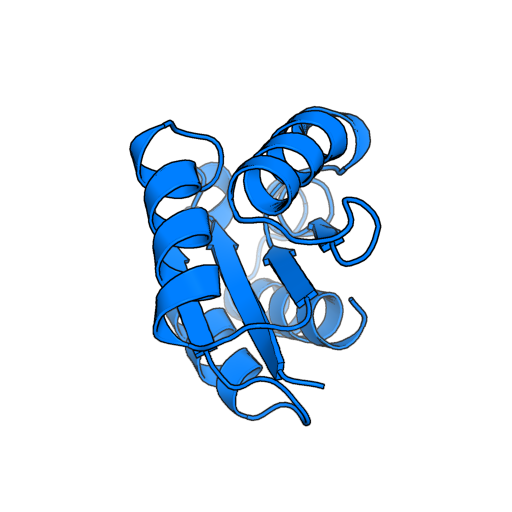A C 1
ATOM 710 O O . ALA A 1 94 ? 5.678 -0.045 0.176 1.00 98.75 94 ALA A O 1
ATOM 711 N N . ASN A 1 95 ? 7.676 -0.196 1.167 1.00 98.69 95 ASN A N 1
ATOM 712 C CA . ASN A 1 95 ? 8.379 0.506 0.093 1.00 98.69 95 ASN A CA 1
ATOM 713 C C . ASN A 1 95 ? 8.696 -0.453 -1.063 1.00 98.69 95 ASN A C 1
ATOM 715 O O . ASN A 1 95 ? 9.697 -1.168 -1.029 1.00 98.69 95 ASN A O 1
ATOM 719 N N . ILE A 1 96 ? 7.867 -0.431 -2.105 1.00 98.75 96 ILE A N 1
ATOM 720 C CA . ILE A 1 96 ? 8.031 -1.250 -3.314 1.00 98.75 96 ILE A CA 1
ATOM 721 C C . ILE A 1 96 ? 8.471 -0.427 -4.536 1.00 98.75 96 ILE A C 1
ATOM 723 O O . ILE A 1 96 ? 8.639 -0.979 -5.622 1.00 98.75 96 ILE A O 1
ATOM 727 N N . ARG A 1 97 ? 8.697 0.884 -4.379 1.00 98.69 97 ARG A N 1
ATOM 728 C CA . ARG A 1 97 ? 9.211 1.744 -5.453 1.00 98.69 97 ARG A CA 1
ATOM 729 C C . ARG A 1 97 ? 10.726 1.871 -5.393 1.00 98.69 97 ARG A C 1
ATOM 731 O O . ARG A 1 97 ? 11.439 1.244 -6.172 1.00 98.69 97 ARG A O 1
ATOM 738 N N . GLU A 1 98 ? 11.235 2.632 -4.429 1.00 98.56 98 GLU A N 1
ATOM 739 C CA . GLU A 1 98 ? 12.667 2.900 -4.298 1.00 98.56 98 GLU A CA 1
ATOM 740 C C . GLU A 1 98 ? 13.468 1.627 -3.978 1.00 98.56 98 GLU A C 1
ATOM 742 O O . GLU A 1 98 ? 14.617 1.507 -4.389 1.00 98.56 98 GLU A O 1
ATOM 747 N N . HIS A 1 99 ? 12.877 0.670 -3.253 1.00 98.25 99 HIS A N 1
ATOM 748 C CA . HIS A 1 99 ? 13.565 -0.562 -2.834 1.00 98.25 99 HIS A CA 1
ATOM 749 C C . HIS A 1 99 ? 13.300 -1.775 -3.741 1.00 98.25 99 HIS A C 1
ATOM 751 O O . HIS A 1 99 ? 13.874 -2.849 -3.513 1.00 98.25 99 HIS A O 1
ATOM 757 N N . VAL A 1 100 ? 12.434 -1.641 -4.752 1.00 98.56 100 VAL A N 1
ATOM 758 C CA . VAL A 1 100 ? 12.104 -2.739 -5.674 1.00 98.56 100 VAL A CA 1
ATOM 759 C C . VAL A 1 100 ? 12.024 -2.233 -7.107 1.00 98.56 100 VAL A C 1
ATOM 761 O O . VAL A 1 100 ? 12.963 -2.464 -7.868 1.00 98.56 100 VAL A O 1
ATOM 764 N N . SER A 1 101 ? 10.954 -1.526 -7.478 1.00 98.06 101 SER A N 1
ATOM 765 C CA . SER A 1 101 ? 10.647 -1.256 -8.885 1.00 98.06 101 SER A CA 1
ATOM 766 C C . SER A 1 101 ? 11.714 -0.438 -9.621 1.00 98.06 101 SER A C 1
ATOM 768 O O . SER A 1 101 ? 11.958 -0.680 -10.802 1.00 98.0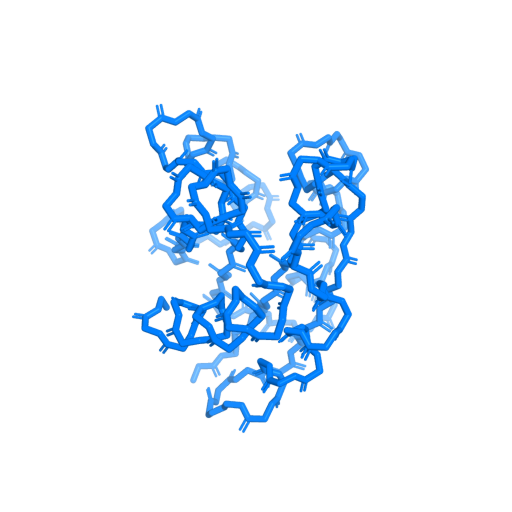6 101 SER A O 1
ATOM 770 N N . TRP A 1 102 ? 12.372 0.499 -8.933 1.00 98.12 102 TRP A N 1
ATOM 771 C CA . TRP A 1 102 ? 13.405 1.361 -9.517 1.00 98.12 102 TRP A CA 1
ATOM 772 C C . TRP A 1 102 ? 14.786 0.713 -9.618 1.00 98.12 102 TRP A C 1
ATOM 774 O O . TRP A 1 102 ? 15.617 1.182 -10.393 1.00 98.12 102 TRP A O 1
ATOM 784 N N . ILE A 1 103 ? 15.049 -0.346 -8.850 1.00 97.56 103 ILE A N 1
ATOM 785 C CA . ILE A 1 103 ? 16.383 -0.963 -8.778 1.00 97.56 103 ILE A CA 1
ATOM 786 C C . ILE A 1 103 ? 16.431 -2.366 -9.388 1.00 97.56 103 ILE A C 1
ATOM 788 O O . ILE A 1 103 ? 17.494 -2.819 -9.810 1.00 97.56 103 ILE A O 1
ATOM 792 N N . GLY A 1 104 ? 15.298 -3.064 -9.447 1.00 93.62 104 GLY A N 1
ATOM 793 C CA . GLY A 1 104 ? 15.197 -4.402 -10.011 1.00 93.62 104 GLY A CA 1
ATOM 794 C C . GLY A 1 104 ? 14.707 -4.386 -11.457 1.00 93.62 104 GLY A C 1
ATOM 795 O O . GLY A 1 104 ? 13.785 -3.653 -11.803 1.00 93.62 104 GLY A O 1
ATOM 796 N N . LYS A 1 105 ? 15.310 -5.225 -12.306 1.00 91.81 105 LYS A N 1
ATOM 797 C CA . LYS A 1 105 ? 14.997 -5.296 -13.748 1.00 91.81 105 LYS A CA 1
ATOM 798 C C . LYS A 1 105 ? 14.034 -6.425 -14.131 1.00 91.81 105 LYS A C 1
ATOM 800 O O . LYS A 1 105 ? 13.424 -6.359 -15.190 1.00 91.81 105 LYS A O 1
ATOM 805 N N . SER A 1 106 ? 13.928 -7.473 -13.312 1.00 97.31 106 SER A N 1
ATOM 806 C CA . SER A 1 106 ? 13.063 -8.627 -13.588 1.00 97.31 106 SER A CA 1
ATOM 807 C C . SER A 1 106 ? 11.693 -8.413 -12.960 1.00 97.31 106 SER A C 1
ATOM 809 O O . SER A 1 106 ? 11.598 -8.272 -11.740 1.00 97.31 106 SER A O 1
ATOM 811 N N . LYS A 1 107 ? 10.642 -8.420 -13.787 1.00 97.62 107 LYS A N 1
ATOM 812 C CA . LYS A 1 107 ? 9.266 -8.226 -13.321 1.00 97.62 107 LYS A CA 1
ATOM 813 C C . LYS A 1 107 ? 8.826 -9.327 -12.356 1.00 97.62 107 LYS A C 1
ATOM 815 O O . LYS A 1 107 ? 8.242 -9.017 -11.322 1.00 97.62 107 LYS A O 1
ATOM 820 N N . ASP A 1 108 ? 9.175 -10.578 -12.633 1.00 97.81 108 ASP A N 1
ATOM 821 C CA . ASP A 1 108 ? 8.783 -11.716 -11.793 1.00 97.81 108 ASP A CA 1
ATOM 822 C C . ASP A 1 108 ? 9.459 -11.656 -10.417 1.00 97.81 108 ASP A C 1
ATOM 824 O O . ASP A 1 108 ? 8.791 -11.740 -9.385 1.00 97.81 108 ASP A O 1
ATOM 828 N N . LEU A 1 109 ? 10.777 -11.409 -10.382 1.00 98.31 109 LEU A N 1
ATOM 829 C CA . LEU A 1 109 ? 11.519 -11.277 -9.120 1.00 98.31 109 LEU A CA 1
ATOM 830 C C . LEU A 1 109 ? 11.057 -10.060 -8.312 1.00 98.31 109 LEU A C 1
ATOM 832 O O . LEU A 1 109 ? 10.932 -10.138 -7.090 1.00 98.31 109 LEU A O 1
ATOM 836 N N . ASN A 1 110 ? 10.782 -8.941 -8.981 1.00 98.69 110 ASN A N 1
ATOM 837 C CA . ASN A 1 110 ? 10.265 -7.741 -8.335 1.00 98.69 110 ASN A CA 1
ATOM 838 C C . ASN A 1 110 ? 8.864 -7.958 -7.758 1.00 98.69 110 ASN A C 1
ATOM 840 O O . ASN A 1 110 ? 8.589 -7.490 -6.658 1.00 98.69 110 ASN A O 1
ATOM 844 N N . THR A 1 111 ? 7.998 -8.678 -8.471 1.00 98.81 111 THR A N 1
ATOM 845 C CA . THR A 1 111 ? 6.642 -9.013 -8.013 1.00 98.81 111 THR A CA 1
ATOM 846 C C . THR A 1 111 ? 6.697 -9.883 -6.762 1.00 98.81 111 THR A C 1
ATOM 848 O O . THR A 1 111 ? 6.072 -9.544 -5.759 1.00 98.81 111 THR A O 1
ATOM 851 N N . GLY A 1 112 ? 7.525 -10.934 -6.769 1.00 98.56 112 GLY A N 1
ATOM 852 C CA . GLY A 1 112 ? 7.745 -11.767 -5.584 1.00 98.56 112 GLY A CA 1
ATOM 853 C C . GLY A 1 112 ? 8.316 -10.971 -4.406 1.00 98.56 112 GLY A C 1
ATOM 854 O O . GLY A 1 112 ? 7.806 -11.055 -3.292 1.00 98.56 112 GLY A O 1
ATOM 855 N N . LYS A 1 113 ? 9.324 -10.121 -4.650 1.00 98.75 113 LYS A N 1
ATOM 856 C CA . LYS A 1 113 ? 9.905 -9.259 -3.610 1.00 98.75 113 LYS A CA 1
ATOM 857 C C . LYS A 1 113 ? 8.891 -8.258 -3.050 1.00 98.75 113 LYS A C 1
ATOM 859 O O . LYS A 1 113 ? 8.886 -8.016 -1.848 1.00 98.75 113 LYS A O 1
ATOM 864 N N . ALA A 1 114 ? 8.052 -7.666 -3.898 1.00 98.88 114 ALA A N 1
ATOM 865 C CA . ALA A 1 114 ? 7.014 -6.736 -3.470 1.00 98.88 114 ALA A CA 1
ATOM 866 C C . ALA A 1 114 ? 5.979 -7.430 -2.575 1.00 98.88 114 ALA A C 1
ATOM 868 O O . ALA A 1 114 ? 5.655 -6.889 -1.523 1.00 98.88 114 ALA A O 1
ATOM 869 N N . ALA A 1 115 ? 5.530 -8.635 -2.942 1.00 98.81 115 ALA A N 1
ATOM 870 C CA . ALA A 1 115 ? 4.629 -9.438 -2.116 1.00 98.81 115 ALA A CA 1
ATOM 871 C C . ALA A 1 115 ? 5.251 -9.781 -0.749 1.00 98.81 115 ALA A C 1
ATOM 873 O O . ALA A 1 115 ? 4.609 -9.595 0.280 1.00 98.81 115 ALA A O 1
ATOM 874 N N . GLU A 1 116 ? 6.530 -10.162 -0.708 1.00 98.69 116 GLU A N 1
ATOM 875 C CA . GLU A 1 116 ? 7.224 -10.416 0.562 1.00 98.69 116 GLU A CA 1
ATOM 876 C C . GLU A 1 116 ? 7.357 -9.159 1.434 1.00 98.69 116 GLU A C 1
ATOM 878 O O . GLU A 1 116 ? 7.145 -9.231 2.641 1.00 98.69 116 GLU A O 1
ATOM 883 N N . LEU A 1 117 ? 7.646 -7.993 0.845 1.00 98.81 117 LEU A N 1
ATOM 884 C CA . LEU A 1 117 ? 7.665 -6.731 1.594 1.00 98.81 117 LEU A CA 1
ATOM 885 C C . LEU A 1 117 ? 6.280 -6.345 2.119 1.00 98.81 117 LEU A C 1
ATOM 887 O O . LEU A 1 117 ? 6.193 -5.783 3.205 1.00 98.81 117 LEU A O 1
ATOM 891 N N . VAL A 1 118 ? 5.215 -6.651 1.374 1.00 98.81 118 VAL A N 1
ATOM 892 C CA . VAL A 1 118 ? 3.835 -6.493 1.851 1.00 98.81 118 VAL A CA 1
ATOM 893 C C . VAL A 1 118 ? 3.547 -7.444 3.009 1.00 98.81 118 VAL A C 1
ATOM 895 O O . VAL A 1 118 ? 2.909 -7.030 3.959 1.00 98.81 118 VAL A O 1
ATOM 898 N N . ARG A 1 119 ? 4.026 -8.692 2.962 1.00 98.50 119 ARG A N 1
ATOM 899 C CA . ARG A 1 119 ? 3.836 -9.684 4.034 1.00 98.50 119 ARG A CA 1
ATOM 900 C C . ARG A 1 119 ? 4.563 -9.318 5.331 1.00 98.50 119 ARG A C 1
ATOM 902 O O . ARG A 1 119 ? 4.159 -9.753 6.404 1.00 98.50 119 ARG A O 1
ATOM 909 N N . MET A 1 120 ? 5.690 -8.616 5.219 1.00 98.06 120 MET A N 1
ATOM 910 C CA . MET A 1 120 ? 6.486 -8.158 6.363 1.00 98.06 120 MET A CA 1
ATOM 911 C C . MET A 1 120 ? 5.911 -6.909 7.041 1.00 98.06 120 MET A C 1
ATOM 913 O O . MET A 1 120 ? 6.247 -6.669 8.200 1.00 98.06 120 MET A O 1
ATOM 917 N N . ALA A 1 121 ? 5.134 -6.115 6.302 1.00 96.94 121 ALA A N 1
ATOM 918 C CA . ALA A 1 121 ? 4.456 -4.911 6.773 1.00 96.94 121 ALA A CA 1
ATOM 919 C C . ALA A 1 121 ? 3.118 -5.265 7.437 1.00 96.94 121 ALA A C 1
ATOM 921 O O . ALA A 1 121 ? 2.801 -4.634 8.466 1.00 96.94 121 ALA A O 1
#